Protein AF-A0A962UH31-F1 (afdb_monomer_lite)

Sequence (46 aa):
MQPRFACDDEVRVIRNLRNDGTYPGCATGTLLVRRGSVGFVRHIGV

Foldseek 3Di:
DDDPDDFFDKDFAQAFDFACPPDPPDDGRHGDDHGGDIDTHHDDDD

pLDDT: mean 95.51, std 5.82, range [69.75, 98.69]

Structure (mmCIF, N/CA/C/O backbone):
data_AF-A0A962UH31-F1
#
_entry.id   AF-A0A962UH31-F1
#
loop_
_atom_site.group_PDB
_atom_site.id
_atom_site.type_symbol
_atom_site.label_atom_id
_atom_site.label_alt_id
_atom_site.label_comp_id
_atom_site.label_asym_id
_atom_site.label_entity_id
_atom_site.label_seq_id
_atom_site.pdbx_PDB_ins_code
_atom_site.Cartn_x
_atom_site.Cartn_y
_atom_site.Cartn_z
_atom_site.occupancy
_atom_site.B_iso_or_equiv
_atom_site.auth_seq_id
_atom_site.auth_comp_id
_atom_site.auth_asym_id
_atom_site.auth_atom_id
_atom_site.pdbx_PDB_model_num
ATOM 1 N N . MET A 1 1 ? 18.674 -7.376 1.261 1.00 75.00 1 MET A N 1
ATOM 2 C CA . MET A 1 1 ? 17.580 -8.092 0.567 1.00 75.00 1 MET A CA 1
ATOM 3 C C . MET A 1 1 ? 17.167 -7.237 -0.622 1.00 75.00 1 MET A C 1
ATOM 5 O O . MET A 1 1 ? 16.988 -6.047 -0.416 1.00 75.00 1 MET A O 1
ATOM 9 N N . GLN A 1 2 ? 17.099 -7.782 -1.840 1.00 84.12 2 GLN A N 1
ATOM 10 C CA . GLN A 1 2 ? 16.603 -7.028 -3.002 1.00 84.12 2 GLN A CA 1
ATOM 11 C C . GLN A 1 2 ? 15.069 -7.145 -3.074 1.00 84.12 2 GLN A C 1
ATOM 13 O O . GLN A 1 2 ? 14.547 -8.227 -2.778 1.00 84.12 2 GLN A O 1
ATOM 18 N N . PRO A 1 3 ? 14.336 -6.068 -3.412 1.00 91.56 3 PRO A N 1
ATOM 19 C CA . PRO A 1 3 ? 12.892 -6.142 -3.597 1.00 91.56 3 PRO A CA 1
ATOM 20 C C . PRO A 1 3 ? 12.551 -7.034 -4.795 1.00 91.56 3 PRO A C 1
ATOM 22 O O . PRO A 1 3 ? 13.292 -7.107 -5.771 1.00 91.56 3 PRO A O 1
ATOM 25 N N . ARG A 1 4 ? 11.415 -7.731 -4.714 1.00 93.06 4 ARG A N 1
ATOM 26 C CA . ARG A 1 4 ? 10.958 -8.655 -5.765 1.00 93.06 4 ARG A CA 1
ATOM 27 C C . ARG A 1 4 ? 10.414 -7.946 -7.014 1.00 93.06 4 ARG A C 1
ATOM 29 O O . ARG A 1 4 ? 10.409 -8.550 -8.078 1.00 93.06 4 ARG A O 1
ATOM 36 N N . PHE A 1 5 ? 9.918 -6.724 -6.856 1.00 95.12 5 PHE A N 1
ATOM 37 C CA . PHE A 1 5 ? 9.307 -5.916 -7.912 1.00 95.12 5 PHE A CA 1
ATOM 38 C C . PHE A 1 5 ? 10.076 -4.602 -8.047 1.00 95.12 5 PHE A C 1
ATOM 40 O O . PHE A 1 5 ? 10.684 -4.156 -7.070 1.00 95.12 5 PHE A O 1
ATOM 47 N N . ALA A 1 6 ? 10.023 -3.993 -9.226 1.00 95.31 6 ALA A N 1
ATOM 48 C CA . ALA A 1 6 ? 10.527 -2.655 -9.508 1.00 95.31 6 ALA A CA 1
ATOM 49 C C . A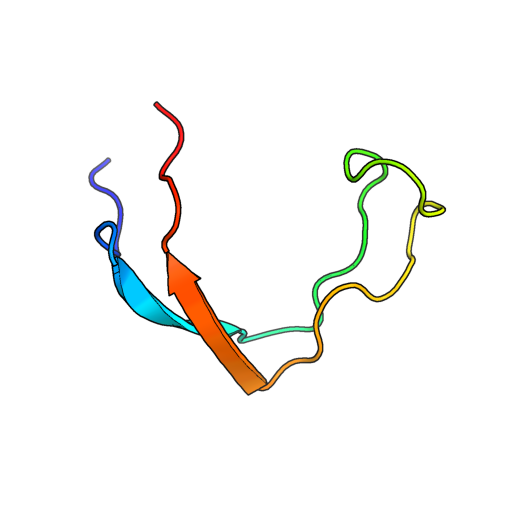LA A 1 6 ? 9.385 -1.627 -9.517 1.00 95.31 6 ALA A C 1
ATOM 51 O O . ALA A 1 6 ? 8.209 -1.990 -9.539 1.00 95.31 6 ALA A O 1
ATOM 52 N N . CYS A 1 7 ? 9.723 -0.334 -9.486 1.00 95.94 7 CYS A N 1
ATOM 53 C CA . CYS A 1 7 ? 8.740 0.710 -9.778 1.00 95.94 7 CYS A CA 1
ATOM 54 C C . CYS A 1 7 ? 8.156 0.509 -11.182 1.00 95.94 7 CYS A C 1
ATOM 56 O O . CYS A 1 7 ? 8.846 0.034 -12.079 1.00 95.94 7 CYS A O 1
ATOM 58 N N . ASP A 1 8 ? 6.887 0.877 -11.336 1.00 96.81 8 ASP A N 1
ATOM 59 C CA . ASP A 1 8 ? 6.090 0.742 -12.559 1.00 96.81 8 ASP A CA 1
ATOM 60 C C . ASP A 1 8 ? 5.776 -0.703 -13.000 1.00 96.81 8 ASP A C 1
ATOM 62 O O . ASP A 1 8 ? 5.039 -0.892 -13.967 1.00 96.81 8 ASP A O 1
ATOM 66 N N . ASP A 1 9 ? 6.209 -1.729 -12.255 1.00 98.12 9 ASP A N 1
ATOM 67 C CA . ASP A 1 9 ? 5.757 -3.107 -12.483 1.00 98.12 9 ASP A CA 1
ATOM 68 C C . ASP A 1 9 ? 4.248 -3.246 -12.222 1.00 98.12 9 ASP A C 1
ATOM 70 O O . ASP A 1 9 ? 3.734 -2.805 -11.184 1.00 98.12 9 ASP A O 1
ATOM 74 N N . GLU A 1 10 ? 3.544 -3.936 -13.126 1.00 98.25 10 GLU A N 1
ATOM 75 C CA . GLU A 1 10 ? 2.162 -4.369 -12.908 1.00 98.25 10 GLU A CA 1
ATOM 76 C C . GLU A 1 10 ? 2.124 -5.542 -11.916 1.00 98.25 10 GLU A C 1
ATOM 78 O O . GLU A 1 10 ? 2.775 -6.574 -12.093 1.00 98.25 10 GLU A O 1
ATOM 83 N N . VAL A 1 11 ? 1.320 -5.407 -10.862 1.00 97.94 11 VAL A N 1
ATOM 84 C CA . VAL A 1 11 ? 1.197 -6.399 -9.793 1.00 97.94 11 VAL A CA 1
ATOM 85 C C . VAL A 1 11 ? -0.259 -6.707 -9.472 1.00 97.94 11 VAL A C 1
ATOM 87 O O . VAL A 1 11 ? -1.146 -5.857 -9.555 1.00 97.94 11 VAL A O 1
ATOM 90 N N . ARG A 1 12 ? -0.509 -7.947 -9.034 1.00 98.12 12 ARG A N 1
ATOM 91 C CA . ARG A 1 12 ? -1.819 -8.406 -8.559 1.00 98.12 12 ARG A CA 1
ATOM 92 C C . ARG A 1 12 ? -1.798 -8.662 -7.059 1.00 98.12 12 ARG A C 1
ATOM 94 O O . ARG A 1 12 ? -0.970 -9.412 -6.545 1.00 98.12 12 ARG A O 1
ATOM 101 N N . VAL A 1 13 ? -2.789 -8.121 -6.363 1.00 97.50 13 VAL A N 1
ATOM 102 C CA . VAL A 1 13 ? -2.962 -8.318 -4.925 1.00 97.50 13 VAL A CA 1
ATOM 103 C C . VAL A 1 13 ? -3.421 -9.753 -4.619 1.00 97.50 13 VAL A C 1
ATOM 105 O O . VAL A 1 13 ? -4.476 -10.197 -5.071 1.00 97.50 13 VAL A O 1
ATOM 108 N N . ILE A 1 14 ? -2.662 -10.485 -3.795 1.00 97.50 14 ILE A N 1
ATOM 109 C CA . ILE A 1 14 ? -2.935 -11.904 -3.476 1.00 97.50 14 ILE A CA 1
ATOM 110 C C . ILE A 1 14 ? -3.932 -12.120 -2.321 1.00 97.50 14 ILE A C 1
ATOM 112 O O . ILE A 1 14 ? -4.468 -13.217 -2.158 1.00 97.50 14 ILE A O 1
ATOM 116 N N . ARG A 1 15 ? -4.211 -11.086 -1.517 1.00 97.38 15 ARG A N 1
ATOM 117 C CA . ARG A 1 15 ? -5.127 -11.120 -0.360 1.00 97.38 15 ARG A CA 1
ATOM 118 C C . ARG A 1 15 ? -5.783 -9.761 -0.150 1.00 97.38 15 ARG A C 1
ATOM 120 O O . ARG A 1 15 ? -5.204 -8.759 -0.531 1.00 97.38 15 ARG A O 1
ATOM 127 N N . ASN A 1 16 ? -6.948 -9.711 0.489 1.00 98.12 16 ASN A N 1
ATOM 128 C CA . ASN A 1 16 ? -7.589 -8.432 0.805 1.00 98.12 16 ASN A CA 1
ATOM 129 C C . ASN A 1 16 ? -6.646 -7.537 1.622 1.00 98.12 16 ASN A C 1
ATOM 131 O O . ASN A 1 16 ? -6.141 -7.969 2.660 1.00 98.12 16 ASN A O 1
ATOM 135 N N . LEU A 1 17 ? -6.438 -6.305 1.160 1.00 97.44 17 LEU A N 1
ATOM 136 C CA . LEU A 1 17 ? -5.693 -5.293 1.894 1.00 97.44 17 LEU A CA 1
ATOM 137 C C . LEU A 1 17 ? -6.672 -4.534 2.781 1.00 97.44 17 LEU A C 1
ATOM 139 O O . LEU A 1 17 ? -7.634 -3.940 2.290 1.00 97.44 17 LEU A O 1
ATOM 143 N N . ARG A 1 18 ? -6.432 -4.569 4.087 1.00 98.19 18 ARG A N 1
ATOM 144 C CA . ARG A 1 18 ? -7.187 -3.794 5.068 1.00 98.19 18 ARG A CA 1
ATOM 145 C C . ARG A 1 18 ? -6.279 -2.741 5.681 1.00 98.19 18 ARG A C 1
ATOM 147 O O . ARG A 1 18 ? -5.080 -2.977 5.787 1.00 98.19 18 ARG A O 1
ATOM 154 N N . ASN A 1 19 ? -6.858 -1.614 6.080 1.00 98.31 19 ASN A N 1
ATOM 155 C CA . ASN A 1 19 ? -6.139 -0.595 6.829 1.00 98.31 19 ASN A CA 1
ATOM 156 C C . ASN A 1 19 ? -5.690 -1.177 8.176 1.00 98.31 19 ASN A C 1
ATOM 158 O O . ASN A 1 19 ? -6.528 -1.644 8.946 1.00 98.31 19 ASN A O 1
ATOM 162 N N . ASP A 1 20 ? -4.399 -1.146 8.469 1.00 97.62 20 ASP A N 1
ATOM 163 C CA . ASP A 1 20 ? -3.839 -1.547 9.765 1.00 97.62 20 ASP A CA 1
ATOM 164 C C . ASP A 1 20 ? -3.860 -0.410 10.803 1.00 97.62 20 ASP A C 1
ATOM 166 O O . ASP A 1 20 ? -3.504 -0.622 11.959 1.00 97.62 20 ASP A O 1
ATOM 170 N N . GLY A 1 21 ? -4.332 0.774 10.406 1.00 98.12 21 GLY A N 1
ATOM 171 C CA . GLY A 1 21 ? -4.371 1.990 11.216 1.00 98.12 21 GLY A CA 1
ATOM 172 C C . GLY A 1 21 ? -3.434 3.082 10.702 1.00 98.12 21 GLY A C 1
ATOM 173 O O . GLY A 1 21 ? -3.491 4.199 11.206 1.00 98.12 21 GLY A O 1
ATOM 174 N N . THR A 1 22 ? -2.604 2.795 9.693 1.00 96.94 22 THR A N 1
ATOM 175 C CA . THR A 1 22 ? -1.648 3.764 9.131 1.00 96.94 22 THR A CA 1
ATOM 176 C C . THR A 1 22 ? -2.171 4.513 7.902 1.00 96.94 22 THR A C 1
ATOM 178 O O . 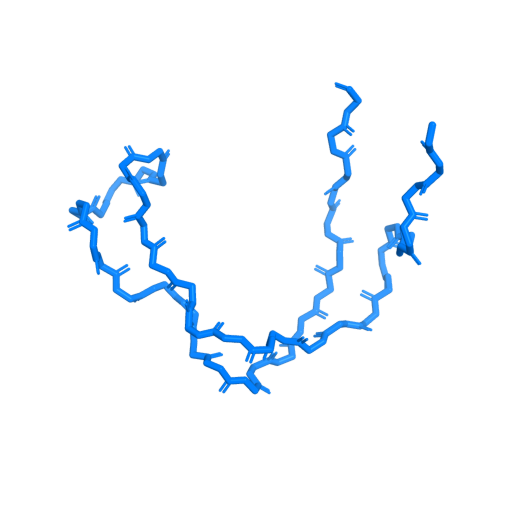THR A 1 22 ? -1.663 5.587 7.581 1.00 96.94 22 THR A O 1
ATOM 181 N N . TYR A 1 23 ? -3.199 3.998 7.216 1.00 96.88 23 TYR A N 1
ATOM 182 C CA . TYR A 1 23 ? -3.773 4.673 6.051 1.00 96.88 23 TYR A CA 1
ATOM 183 C C . TYR A 1 23 ? -4.711 5.816 6.485 1.00 96.88 23 TYR A C 1
ATOM 185 O O . TYR A 1 23 ? -5.661 5.565 7.240 1.00 96.88 23 TYR A O 1
ATOM 193 N N .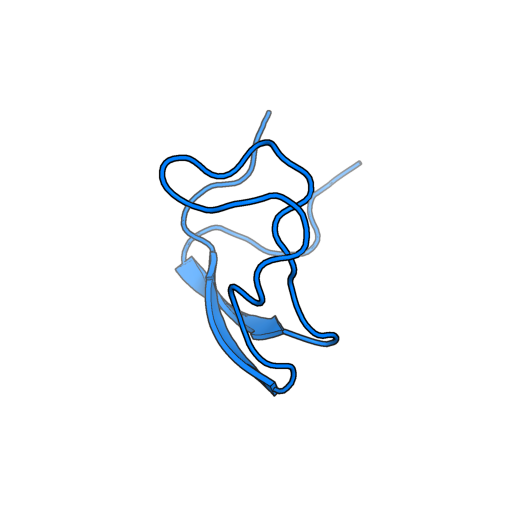 PRO A 1 24 ? -4.481 7.061 6.023 1.00 97.56 24 PRO A N 1
ATOM 194 C CA . PRO A 1 24 ? -5.205 8.232 6.504 1.00 97.56 24 PRO A CA 1
ATOM 195 C C . PRO A 1 24 ? -6.663 8.256 6.028 1.00 97.56 24 PRO A C 1
ATOM 197 O O . PRO A 1 24 ? -7.000 7.771 4.950 1.00 97.56 24 PRO A O 1
ATOM 200 N N . GLY A 1 25 ? -7.537 8.868 6.831 1.00 97.44 25 GLY A N 1
ATOM 201 C CA . GLY A 1 25 ? -8.933 9.124 6.455 1.00 97.44 25 GLY A CA 1
ATOM 202 C C . GLY A 1 25 ? -9.853 7.895 6.449 1.00 97.44 25 GLY A C 1
ATOM 203 O O . GLY A 1 25 ? -10.982 7.992 5.980 1.00 97.44 25 GLY A O 1
ATOM 204 N N . CYS A 1 26 ? -9.405 6.745 6.959 1.00 97.38 26 CYS A N 1
ATOM 205 C CA . CYS A 1 26 ? -10.197 5.515 7.058 1.00 97.38 26 CYS A CA 1
ATOM 206 C C . CYS A 1 26 ? -10.004 4.855 8.430 1.00 97.38 26 CYS A C 1
ATOM 208 O O . CYS A 1 26 ? -8.904 4.873 8.975 1.00 97.38 26 CYS A O 1
ATOM 210 N N . ALA A 1 27 ? -11.036 4.200 8.969 1.00 98.31 27 ALA A N 1
ATOM 211 C CA . ALA A 1 27 ? -10.918 3.446 10.222 1.00 98.31 27 ALA A CA 1
ATOM 212 C C . ALA A 1 27 ? -10.017 2.204 10.066 1.00 98.31 27 ALA A C 1
ATOM 214 O O . ALA A 1 27 ? -9.935 1.618 8.976 1.00 98.31 27 ALA A O 1
ATOM 215 N N . THR A 1 28 ? -9.389 1.754 11.155 1.00 98.31 28 THR A N 1
ATOM 216 C CA . THR A 1 28 ? -8.663 0.475 11.196 1.00 98.31 28 THR A CA 1
ATOM 217 C C . THR A 1 28 ? -9.585 -0.679 10.801 1.00 98.31 28 THR A C 1
ATOM 219 O O . THR A 1 28 ? -10.753 -0.733 11.179 1.00 98.31 28 THR A O 1
ATOM 222 N N . GLY A 1 29 ? -9.072 -1.605 9.996 1.00 98.19 29 GLY A N 1
ATOM 223 C CA . GLY A 1 29 ? -9.810 -2.746 9.463 1.00 98.19 29 GLY A CA 1
ATOM 224 C C . GLY A 1 29 ? -10.598 -2.463 8.181 1.00 98.19 29 GLY A C 1
ATOM 225 O O . GLY A 1 29 ? -11.05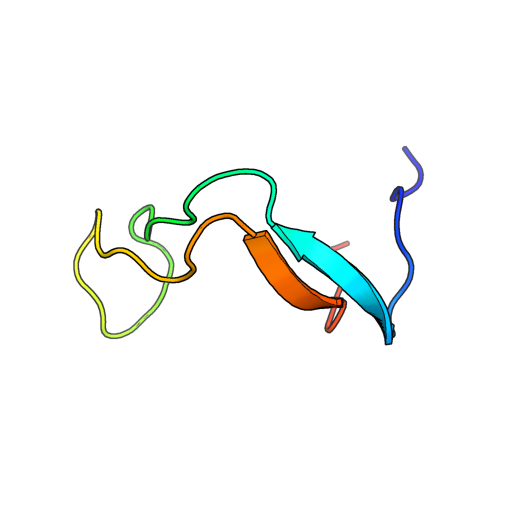3 -3.422 7.549 1.00 98.19 29 GLY A O 1
ATOM 226 N N . THR A 1 30 ? -10.727 -1.201 7.747 1.00 98.69 30 THR A N 1
ATOM 227 C CA . THR A 1 30 ? -11.404 -0.838 6.486 1.00 98.69 30 THR A CA 1
ATOM 228 C C . THR A 1 30 ? -10.792 -1.598 5.311 1.00 98.69 30 THR A C 1
ATOM 230 O O . THR A 1 30 ? -9.571 -1.652 5.177 1.00 98.69 30 THR A O 1
ATOM 233 N N . LEU A 1 31 ? -11.623 -2.208 4.460 1.00 98.12 31 LEU A N 1
ATOM 234 C CA . LEU A 1 31 ? -11.159 -2.876 3.241 1.00 98.12 31 LEU A CA 1
ATOM 235 C C . LEU A 1 31 ? -10.721 -1.821 2.219 1.00 98.12 31 LEU A C 1
ATOM 237 O O . LEU A 1 31 ? -11.565 -1.107 1.690 1.00 98.12 31 LEU A O 1
ATOM 241 N N . LEU A 1 32 ? -9.420 -1.755 1.937 1.00 97.88 32 LEU A N 1
ATOM 242 C CA . LEU A 1 32 ? -8.833 -0.791 1.006 1.00 97.88 32 LEU A CA 1
ATOM 243 C C . LEU A 1 32 ? -8.786 -1.343 -0.420 1.00 97.88 32 LEU A C 1
ATOM 245 O O . LEU A 1 32 ? -9.201 -0.678 -1.363 1.00 97.88 32 LEU A O 1
ATOM 249 N N . VAL A 1 33 ? -8.299 -2.578 -0.581 1.00 97.88 33 VAL A N 1
ATOM 250 C CA . VAL A 1 33 ? -8.145 -3.213 -1.898 1.00 97.88 33 VAL A CA 1
ATOM 251 C C . VAL A 1 33 ? -8.607 -4.662 -1.831 1.00 97.88 33 VAL A C 1
ATOM 253 O O . VAL A 1 33 ? -8.252 -5.413 -0.916 1.00 97.88 33 VAL A O 1
ATOM 256 N N . ARG A 1 34 ? -9.416 -5.070 -2.810 1.00 98.19 34 ARG A N 1
ATOM 257 C CA . ARG A 1 34 ? -9.895 -6.449 -2.920 1.00 98.19 34 ARG A CA 1
ATOM 258 C C . ARG A 1 34 ? -8.783 -7.357 -3.443 1.00 98.19 34 ARG A C 1
ATOM 260 O O . ARG A 1 34 ? -7.959 -6.965 -4.265 1.00 98.19 34 ARG A O 1
ATOM 267 N N . ARG A 1 35 ? -8.776 -8.610 -2.988 1.00 98.12 35 ARG A N 1
ATOM 268 C CA . ARG A 1 35 ? -7.952 -9.661 -3.594 1.00 98.12 35 ARG A CA 1
ATOM 269 C C . ARG A 1 35 ? -8.231 -9.730 -5.097 1.00 98.12 35 ARG A C 1
ATOM 271 O O . ARG A 1 35 ? -9.384 -9.699 -5.513 1.00 98.12 35 ARG A O 1
ATOM 278 N N . GLY A 1 36 ? -7.174 -9.896 -5.884 1.00 98.25 36 GLY A N 1
ATOM 279 C CA . GLY A 1 36 ? -7.248 -10.021 -7.336 1.00 98.25 36 GLY A CA 1
ATOM 280 C C . GLY A 1 36 ? -7.196 -8.692 -8.085 1.00 98.25 36 GLY A C 1
ATOM 281 O O . GLY A 1 36 ? -6.960 -8.719 -9.290 1.00 98.25 36 GLY A O 1
ATOM 282 N N . SER A 1 37 ? -7.342 -7.550 -7.402 1.00 98.50 37 SER A N 1
ATOM 283 C CA . SER A 1 37 ? -7.124 -6.238 -8.014 1.00 98.50 37 SER A CA 1
ATOM 284 C C . SER A 1 37 ? -5.696 -6.115 -8.553 1.00 98.50 37 SER A C 1
ATOM 286 O O . SER A 1 37 ? -4.742 -6.581 -7.920 1.00 98.50 37 SER A O 1
ATOM 288 N N . VAL A 1 38 ? -5.576 -5.493 -9.725 1.00 98.25 38 VAL A N 1
ATOM 289 C CA . VAL A 1 38 ? -4.312 -5.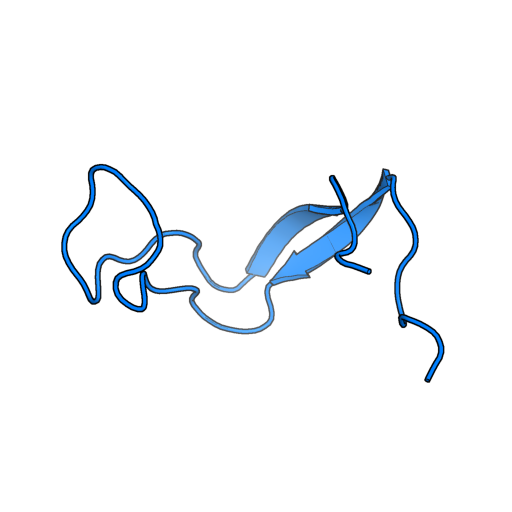197 -10.411 1.00 98.25 38 VAL A CA 1
ATOM 290 C C . VAL A 1 38 ? -3.987 -3.713 -10.245 1.00 98.25 38 VAL A C 1
ATOM 292 O O . VAL A 1 38 ? -4.897 -2.884 -10.206 1.00 98.25 38 VAL A O 1
ATOM 295 N N . GLY A 1 39 ? -2.704 -3.388 -10.112 1.00 97.69 39 GLY A N 1
ATOM 296 C CA . GLY A 1 39 ? -2.192 -2.022 -10.043 1.00 97.69 39 GLY A CA 1
ATOM 297 C C . GLY A 1 39 ? -0.690 -1.984 -10.315 1.00 97.69 39 GLY A C 1
ATOM 298 O O . GLY A 1 39 ? -0.117 -2.991 -10.716 1.00 97.69 39 GLY A O 1
ATOM 299 N N . PHE A 1 40 ? -0.055 -0.841 -10.063 1.00 98.06 40 PHE A N 1
ATOM 300 C CA . PHE A 1 40 ? 1.369 -0.634 -10.340 1.00 98.06 40 PHE A CA 1
ATOM 301 C C . PHE A 1 40 ? 2.145 -0.282 -9.072 1.00 98.06 40 PHE A C 1
ATOM 303 O O . PHE A 1 40 ? 1.612 0.357 -8.157 1.00 98.06 40 PHE A O 1
ATOM 310 N N . VAL A 1 41 ? 3.417 -0.675 -9.015 1.00 96.81 41 VAL A N 1
ATOM 311 C CA . VAL A 1 41 ? 4.317 -0.295 -7.919 1.00 96.81 41 VAL A CA 1
ATOM 312 C C . VAL A 1 41 ? 4.698 1.177 -8.057 1.00 96.81 41 VAL A C 1
ATOM 314 O O . VAL A 1 41 ? 5.469 1.557 -8.931 1.00 96.81 41 VAL A O 1
ATOM 317 N N . ARG A 1 42 ? 4.173 2.024 -7.166 1.00 95.62 42 ARG A N 1
ATOM 318 C CA . ARG A 1 42 ? 4.448 3.470 -7.191 1.00 95.62 42 ARG A CA 1
ATOM 319 C C . ARG A 1 42 ? 5.773 3.852 -6.532 1.00 95.62 42 ARG A C 1
ATOM 321 O O . ARG A 1 42 ? 6.416 4.803 -6.962 1.00 95.62 42 ARG A O 1
ATOM 328 N N . HIS A 1 43 ? 6.124 3.180 -5.441 1.00 94.25 43 HIS A N 1
ATOM 329 C CA . HIS A 1 43 ? 7.317 3.466 -4.652 1.00 94.25 43 HIS A CA 1
ATOM 330 C C . HIS A 1 43 ? 7.680 2.248 -3.804 1.00 94.25 43 HIS A C 1
ATOM 332 O O . HIS A 1 43 ? 6.794 1.554 -3.300 1.00 94.25 43 HIS A O 1
ATOM 338 N N . ILE A 1 44 ? 8.976 2.024 -3.612 1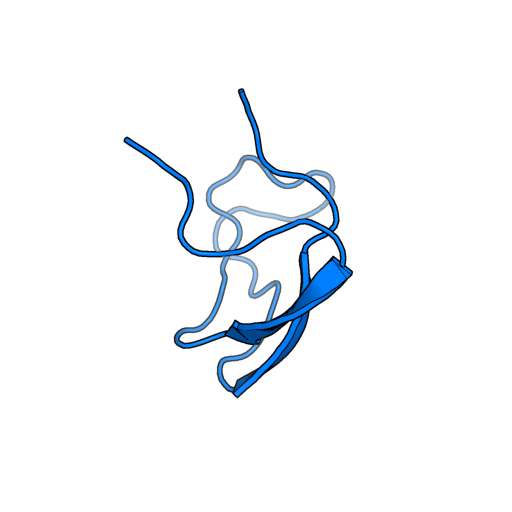.00 91.62 44 ILE A N 1
ATOM 339 C CA . ILE A 1 44 ? 9.518 0.991 -2.731 1.00 91.62 44 ILE A CA 1
ATOM 340 C C . ILE A 1 44 ? 10.275 1.727 -1.631 1.00 91.62 44 ILE A C 1
ATOM 342 O O . ILE A 1 44 ? 11.202 2.476 -1.924 1.00 91.62 44 ILE A O 1
ATOM 346 N N . GLY A 1 45 ? 9.838 1.562 -0.381 1.00 85.06 45 GLY A N 1
ATOM 347 C CA . GLY A 1 45 ? 10.518 2.160 0.769 1.00 85.06 45 GLY A CA 1
ATOM 348 C C . GLY A 1 45 ? 11.976 1.705 0.852 1.00 85.06 45 GLY A C 1
ATOM 349 O O . GLY A 1 45 ? 12.271 0.546 0.551 1.00 85.06 45 GLY A O 1
ATOM 350 N N . VAL A 1 46 ? 12.855 2.627 1.249 1.00 69.75 46 VAL A N 1
ATOM 351 C CA . VAL A 1 46 ? 14.256 2.356 1.604 1.00 69.75 46 VAL A CA 1
ATOM 352 C C . VAL A 1 46 ? 14.360 2.196 3.112 1.00 69.75 46 VAL A C 1
ATOM 354 O O . VAL A 1 46 ? 13.692 2.990 3.813 1.00 69.75 46 VAL A O 1
#

Secondary structure (DSSP, 8-state):
---SS-TT-EEE-SS-EE--S-STTS-TT-EEE-TT-EEE------

Radius of gyration: 12.14 Å; chains: 1; bounding box: 29×21×24 Å